Protein AF-A0A6M2DYU5-F1 (afdb_monomer)

Solvent-accessible surface area (backbone atoms only — not comparable to full-atom values): 6595 Å² total; per-residue (Å²): 116,69,73,58,54,53,52,51,52,52,51,51,57,52,54,55,62,66,72,64,70,67,79,84,54,42,77,26,54,40,25,31,71,61,73,61,63,87,88,66,82,58,82,69,46,44,39,90,75,62,80,88,79,57,75,88,32,51,43,83,24,75,80,31,94,51,68,36,77,49,76,46,81,47,64,92,45,96,92,47,76,45,78,43,44,35,32,30,64,32,76,79,68,91,77,82,81,64,75,56,96,94,43,106

Secondary structure (DSSP, 8-state):
-HHHHHHHHHHHHHHHHHHT----PEEEE-BBSSPPPGGG-----BGGG--S--GGGEEEETT-SSEEEEEEEEEEETTEEEEEEEEEEPPSS------BTTB-

Radius of gyration: 23.41 Å; Cα contacts (8 Å, |Δi|>4): 125; chains: 1; bounding box: 57×32×63 Å

Nearest PDB structures (foldseek):
  8cll-assembly1_F  TM=3.917E-01  e=6.263E+00  Homo sapiens

Organism: Xenopsylla cheopis (NCBI:txid163159)

Structure (mmCIF, N/CA/C/O backbone):
data_AF-A0A6M2DYU5-F1
#
_entry.id   AF-A0A6M2DYU5-F1
#
loop_
_atom_site.group_PDB
_atom_site.id
_atom_site.type_symbol
_atom_site.label_atom_id
_atom_site.label_alt_id
_atom_site.label_comp_id
_atom_site.label_asym_id
_atom_site.label_entity_id
_atom_site.label_seq_id
_atom_site.pdbx_PDB_ins_code
_atom_site.Cartn_x
_atom_site.Cartn_y
_atom_site.Cartn_z
_atom_site.occupancy
_atom_site.B_iso_or_equiv
_atom_site.auth_seq_id
_atom_site.auth_comp_id
_atom_site.auth_asym_id
_atom_site.auth_atom_id
_atom_site.pdbx_PDB_model_num
ATOM 1 N N . MET A 1 1 ? 33.694 -19.331 -46.469 1.00 55.94 1 MET A N 1
ATOM 2 C CA . MET A 1 1 ? 33.453 -19.781 -45.078 1.00 55.94 1 MET A CA 1
ATOM 3 C C . MET A 1 1 ? 33.256 -18.593 -44.123 1.00 55.94 1 MET A C 1
ATOM 5 O O . MET A 1 1 ? 32.300 -18.611 -43.361 1.00 55.94 1 MET A O 1
ATOM 9 N N . GLU A 1 2 ? 34.042 -17.511 -44.238 1.00 60.91 2 GLU A N 1
ATOM 10 C CA . GLU A 1 2 ? 33.889 -16.269 -43.439 1.00 60.91 2 GLU A CA 1
ATOM 11 C C . GLU A 1 2 ? 32.529 -15.558 -43.552 1.00 60.91 2 GLU A C 1
ATOM 13 O O . GLU A 1 2 ? 32.008 -15.046 -42.562 1.00 60.91 2 GLU A O 1
ATOM 18 N N . SER A 1 3 ? 31.920 -15.529 -44.742 1.00 70.38 3 SER A N 1
ATOM 19 C CA . SER A 1 3 ? 30.647 -14.821 -44.956 1.00 70.38 3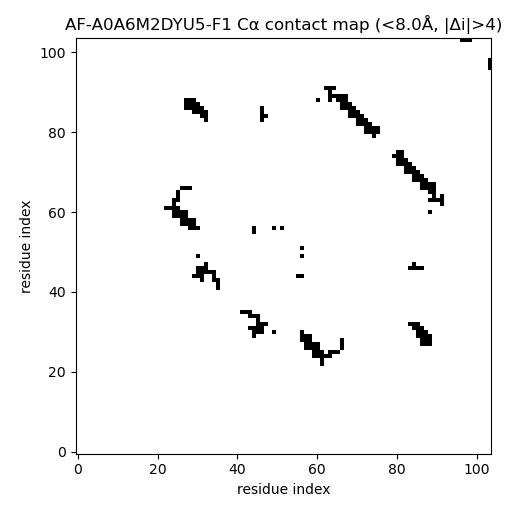 SER A CA 1
ATOM 20 C C . SER A 1 3 ? 29.462 -15.475 -44.236 1.00 70.38 3 SER A C 1
ATOM 22 O O . SER A 1 3 ? 28.520 -14.781 -43.858 1.00 70.38 3 SER A O 1
ATOM 24 N N . GLY A 1 4 ? 29.513 -16.792 -44.016 1.00 75.06 4 GLY A N 1
ATOM 25 C CA . GLY A 1 4 ? 28.509 -17.536 -43.253 1.00 75.06 4 GLY A CA 1
ATOM 26 C C . GLY A 1 4 ? 28.641 -17.291 -41.752 1.00 75.06 4 GLY A C 1
ATOM 27 O O . GLY A 1 4 ? 27.648 -16.990 -41.096 1.00 75.06 4 GLY A O 1
ATOM 28 N N . LEU A 1 5 ? 29.874 -17.311 -41.231 1.00 77.94 5 LEU A N 1
ATOM 29 C CA . LEU A 1 5 ? 30.153 -17.032 -39.818 1.00 77.94 5 LEU A CA 1
ATOM 30 C C . LEU A 1 5 ? 29.709 -15.621 -39.411 1.00 77.94 5 LEU A C 1
ATOM 32 O O . LEU A 1 5 ? 29.091 -15.450 -38.364 1.00 77.94 5 LEU A O 1
ATOM 36 N N . ARG A 1 6 ? 29.955 -14.616 -40.266 1.00 82.06 6 ARG A N 1
ATOM 37 C CA . ARG A 1 6 ? 29.493 -13.235 -40.039 1.00 82.06 6 ARG A CA 1
ATOM 38 C C . ARG A 1 6 ? 27.972 -13.128 -39.955 1.00 82.06 6 ARG A C 1
ATOM 40 O O . ARG A 1 6 ? 27.463 -12.442 -39.076 1.00 82.06 6 ARG A O 1
ATOM 47 N N . LYS A 1 7 ? 27.243 -13.813 -40.840 1.00 80.62 7 LYS A N 1
ATOM 48 C CA . LYS A 1 7 ? 25.770 -13.816 -40.828 1.00 80.62 7 LYS A CA 1
ATOM 49 C C . LYS A 1 7 ? 25.218 -14.490 -39.571 1.00 80.62 7 LYS A C 1
ATOM 51 O O . LYS A 1 7 ? 24.290 -13.964 -38.966 1.00 80.62 7 LYS A O 1
ATOM 56 N N . ILE A 1 8 ? 25.826 -15.601 -39.153 1.00 83.81 8 ILE A N 1
ATOM 57 C CA . ILE A 1 8 ? 25.448 -16.316 -37.928 1.00 83.81 8 ILE A CA 1
ATOM 58 C C . ILE A 1 8 ? 25.708 -15.439 -36.697 1.00 83.81 8 ILE A C 1
ATOM 60 O O . ILE A 1 8 ? 24.803 -15.250 -35.889 1.00 83.81 8 ILE A O 1
ATOM 64 N N . ALA A 1 9 ? 26.887 -14.823 -36.589 1.00 83.31 9 ALA A N 1
ATOM 65 C CA . ALA A 1 9 ? 27.215 -13.931 -35.478 1.00 83.31 9 ALA A CA 1
ATOM 66 C C . ALA A 1 9 ? 26.246 -12.739 -35.380 1.00 83.31 9 ALA A C 1
ATOM 68 O O . ALA A 1 9 ? 25.736 -12.453 -34.300 1.00 83.31 9 ALA A O 1
ATOM 69 N N . LEU A 1 10 ? 25.918 -12.102 -36.512 1.00 83.94 10 LEU A N 1
ATOM 70 C CA . LEU A 1 10 ? 24.941 -11.009 -36.556 1.00 83.94 10 LEU A CA 1
ATOM 71 C C . LEU A 1 10 ? 23.543 -11.467 -36.122 1.00 83.94 10 LEU A C 1
ATOM 73 O O . LEU A 1 10 ? 22.873 -10.755 -35.378 1.00 83.94 10 LEU A O 1
ATOM 77 N N . SER A 1 11 ? 23.115 -12.664 -36.537 1.00 78.62 11 SER A N 1
ATOM 78 C CA . SER A 1 11 ? 21.821 -13.218 -36.125 1.00 78.62 11 SER A CA 1
ATOM 79 C C . SER A 1 11 ? 21.765 -13.536 -34.628 1.00 78.62 11 SER A C 1
ATOM 81 O O . SER A 1 11 ? 20.768 -13.225 -33.984 1.00 78.62 11 SER A O 1
ATOM 83 N N . ILE A 1 12 ? 22.847 -14.068 -34.049 1.00 82.88 12 ILE A N 1
ATOM 84 C CA . ILE A 1 12 ? 22.932 -14.360 -32.613 1.00 82.88 12 ILE A CA 1
ATOM 85 C C . ILE A 1 12 ? 22.903 -13.059 -31.807 1.00 82.88 12 ILE A C 1
ATOM 87 O O . ILE A 1 12 ? 22.129 -12.967 -30.859 1.00 82.88 12 ILE A O 1
ATOM 91 N N . SER A 1 13 ? 23.678 -12.043 -32.208 1.00 79.88 13 SER A N 1
ATOM 92 C CA . SER A 1 13 ? 23.664 -10.724 -31.559 1.00 79.88 13 SER A CA 1
ATOM 93 C C . SER A 1 13 ? 22.303 -10.037 -31.636 1.00 79.88 13 SER A C 1
ATOM 95 O O . SER A 1 13 ? 21.913 -9.355 -30.693 1.00 79.88 13 SER A O 1
ATOM 97 N N . PHE A 1 14 ? 21.571 -10.206 -32.739 1.00 76.88 14 PHE A N 1
ATOM 98 C CA . PHE A 1 14 ? 20.217 -9.675 -32.854 1.00 76.88 14 PHE A CA 1
ATOM 99 C C . PHE A 1 14 ? 19.274 -10.403 -31.890 1.00 76.88 14 PHE A C 1
ATOM 101 O O . PHE A 1 14 ? 18.607 -9.757 -31.092 1.00 76.88 14 PHE A O 1
ATOM 108 N N . VAL A 1 15 ? 19.271 -11.740 -31.886 1.00 78.00 15 VAL A N 1
ATOM 109 C CA . VAL A 1 15 ? 18.397 -12.541 -31.010 1.00 78.00 15 VAL A CA 1
ATOM 110 C C . VAL A 1 15 ? 18.658 -12.262 -29.526 1.00 78.00 15 VAL A C 1
ATOM 112 O O . VAL A 1 15 ? 17.702 -12.100 -28.771 1.00 78.00 15 VAL A O 1
ATOM 115 N N . THR A 1 16 ? 19.915 -12.138 -29.091 1.00 71.94 16 THR A N 1
ATOM 116 C CA . THR A 1 16 ? 20.219 -11.834 -27.682 1.00 71.94 16 THR A CA 1
ATOM 117 C C . THR A 1 16 ? 19.729 -10.454 -27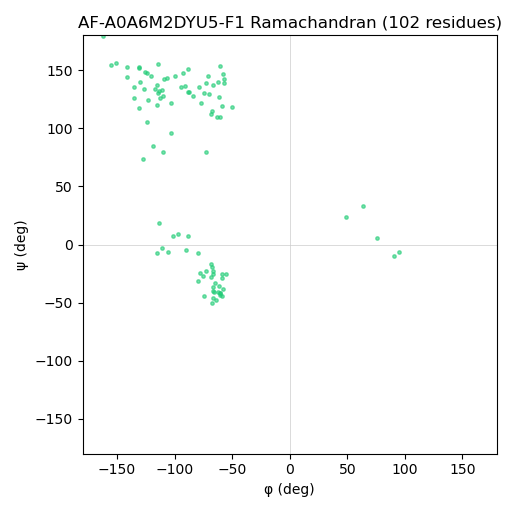.249 1.00 71.94 16 THR A C 1
ATOM 119 O O . THR A 1 16 ? 19.280 -10.322 -26.114 1.00 71.94 16 THR A O 1
ATOM 122 N N . LEU A 1 17 ? 19.727 -9.452 -28.138 1.00 70.81 17 LEU A N 1
ATOM 123 C CA . LEU A 1 17 ? 19.243 -8.102 -27.825 1.00 70.81 17 LEU A CA 1
ATOM 124 C C . LEU A 1 17 ? 17.728 -8.054 -27.545 1.00 70.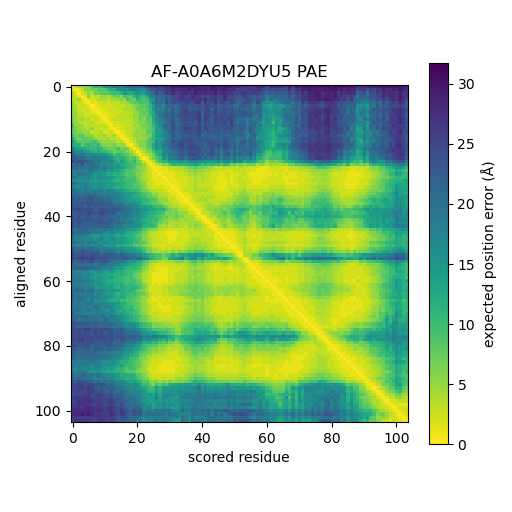81 17 LEU A C 1
ATOM 126 O O . LEU A 1 17 ? 17.281 -7.294 -26.688 1.00 70.81 17 LEU A O 1
ATOM 130 N N . PHE A 1 18 ? 16.934 -8.863 -28.258 1.00 65.38 18 PHE A N 1
ATOM 131 C CA . PHE A 1 18 ? 15.475 -8.906 -28.080 1.00 65.38 18 PHE A CA 1
ATOM 132 C C . PHE A 1 18 ? 15.045 -9.731 -26.865 1.00 65.38 18 PHE A C 1
ATOM 134 O O . PHE A 1 18 ? 14.041 -9.408 -26.235 1.00 65.38 18 PHE A O 1
ATOM 141 N N . VAL A 1 19 ? 15.802 -10.769 -26.496 1.00 65.88 19 VAL A N 1
ATOM 142 C CA . VAL A 1 19 ? 15.464 -11.632 -25.349 1.00 65.88 19 VAL A CA 1
ATOM 143 C C . VAL A 1 19 ? 15.695 -10.921 -24.006 1.00 65.88 19 VAL A C 1
ATOM 145 O O . VAL A 1 19 ? 15.062 -11.268 -23.013 1.00 65.88 19 VAL A O 1
ATOM 148 N N . THR A 1 20 ? 16.545 -9.890 -23.956 1.00 59.94 20 THR A N 1
ATOM 149 C CA . THR A 1 20 ? 16.859 -9.157 -22.715 1.00 59.94 20 THR A CA 1
ATOM 150 C C . THR A 1 20 ? 15.928 -7.986 -22.402 1.00 59.94 20 THR A C 1
ATOM 152 O O . THR A 1 20 ? 16.203 -7.240 -21.463 1.00 59.94 20 THR A O 1
ATOM 155 N N . GLN A 1 21 ? 14.831 -7.790 -23.142 1.00 61.16 21 GLN A N 1
ATOM 156 C CA . GLN A 1 21 ? 13.819 -6.803 -22.756 1.00 61.16 21 GLN A CA 1
ATOM 157 C C . GLN A 1 21 ? 13.026 -7.324 -21.550 1.00 61.16 21 GLN A C 1
ATOM 159 O O . GLN A 1 21 ? 11.932 -7.868 -21.674 1.00 61.16 21 GLN A O 1
ATOM 164 N N . GLY A 1 22 ? 13.624 -7.192 -20.364 1.00 59.28 22 GLY A N 1
ATOM 165 C CA . GLY A 1 22 ? 12.958 -7.439 -19.095 1.00 59.28 22 GLY A CA 1
ATOM 166 C C . GLY A 1 22 ? 11.722 -6.553 -18.965 1.00 59.28 22 GLY A C 1
ATOM 167 O O . GLY A 1 22 ? 11.716 -5.396 -19.388 1.00 59.28 22 GLY A O 1
ATOM 168 N N . THR A 1 23 ? 10.657 -7.096 -18.385 1.00 64.31 23 THR A N 1
ATOM 169 C CA . THR A 1 23 ? 9.486 -6.308 -18.000 1.00 64.31 23 THR A CA 1
ATOM 170 C C . THR A 1 23 ? 9.933 -5.226 -17.021 1.00 64.31 23 THR A C 1
ATOM 172 O O . THR A 1 23 ? 10.451 -5.560 -15.955 1.00 64.31 23 THR A O 1
ATOM 175 N N . LEU A 1 24 ? 9.747 -3.950 -17.368 1.00 71.44 24 LEU A N 1
ATOM 176 C CA . LEU A 1 24 ? 9.932 -2.848 -16.424 1.00 71.44 24 LEU A CA 1
ATOM 177 C C . LEU A 1 24 ? 8.937 -3.049 -15.275 1.00 71.44 24 LEU A C 1
ATOM 179 O O . LEU A 1 24 ? 7.724 -2.959 -15.479 1.00 71.44 24 LEU A O 1
ATOM 183 N N . SER A 1 25 ? 9.443 -3.399 -14.094 1.00 83.56 25 SER A N 1
ATOM 184 C CA . SER A 1 25 ? 8.639 -3.470 -12.881 1.00 83.56 25 SER A CA 1
ATOM 185 C C . SER A 1 25 ? 8.269 -2.058 -12.439 1.00 83.56 25 SER A C 1
ATOM 187 O O . SER A 1 25 ? 9.026 -1.109 -12.636 1.00 83.56 25 SER A O 1
ATOM 189 N N . ILE A 1 26 ? 7.067 -1.904 -11.885 1.00 91.56 26 ILE A N 1
ATOM 190 C CA . ILE A 1 26 ? 6.662 -0.642 -11.263 1.00 91.56 26 ILE A CA 1
ATOM 191 C C . ILE A 1 26 ? 6.986 -0.691 -9.774 1.00 91.56 26 ILE A C 1
ATOM 193 O O . ILE A 1 26 ? 6.850 -1.737 -9.135 1.00 91.56 26 ILE A O 1
ATOM 197 N N . GLU A 1 27 ? 7.319 0.457 -9.207 1.00 93.62 27 GLU A N 1
ATOM 198 C CA . GLU A 1 27 ? 7.429 0.622 -7.765 1.00 93.62 27 GLU A CA 1
ATOM 199 C C . GLU A 1 27 ? 6.120 1.167 -7.191 1.00 93.62 27 GLU A C 1
ATOM 201 O O . GLU A 1 27 ? 5.513 2.096 -7.730 1.00 93.62 27 GLU A O 1
ATOM 206 N N . CYS A 1 28 ? 5.674 0.592 -6.075 1.00 94.44 28 CYS A N 1
ATOM 207 C CA . CYS A 1 28 ? 4.465 1.023 -5.383 1.00 94.44 28 CYS A CA 1
ATOM 208 C C . CYS A 1 28 ? 4.711 1.207 -3.892 1.00 94.44 28 CYS A C 1
ATOM 210 O O . CYS A 1 28 ? 5.506 0.496 -3.275 1.00 94.44 28 CYS A O 1
ATOM 212 N N . TYR A 1 29 ? 3.930 2.100 -3.284 1.00 95.56 29 TYR A N 1
ATOM 213 C CA . TYR A 1 29 ? 3.858 2.161 -1.833 1.00 95.56 29 TYR A CA 1
ATOM 214 C C . TYR A 1 29 ? 3.209 0.896 -1.257 1.00 95.56 29 TYR A C 1
ATOM 216 O O . TYR A 1 29 ? 2.176 0.433 -1.743 1.00 95.56 29 TYR A O 1
ATOM 224 N N . HIS A 1 30 ? 3.787 0.381 -0.180 1.00 94.25 30 HIS A N 1
ATOM 225 C CA . HIS A 1 30 ? 3.381 -0.808 0.535 1.00 94.25 30 HIS A CA 1
ATOM 226 C C . HIS A 1 30 ? 3.300 -0.546 2.030 1.00 94.25 30 HIS A C 1
ATOM 228 O O . HIS A 1 30 ? 4.298 -0.264 2.695 1.00 94.25 30 HIS A O 1
ATOM 234 N N . CYS A 1 31 ? 2.093 -0.697 2.556 1.00 94.31 31 CYS A N 1
ATOM 235 C CA . CYS A 1 31 ? 1.834 -0.686 3.980 1.00 94.31 31 CYS A CA 1
ATOM 236 C C . CYS A 1 31 ? 0.552 -1.468 4.282 1.00 94.31 31 CYS A C 1
ATOM 238 O O . CYS A 1 31 ? -0.347 -1.589 3.444 1.00 94.31 31 CYS A O 1
ATOM 240 N N . THR A 1 32 ? 0.459 -1.983 5.502 1.00 93.88 32 THR A N 1
ATOM 241 C CA . THR A 1 32 ? -0.667 -2.782 5.989 1.00 93.88 32 THR A CA 1
ATOM 242 C C . THR A 1 32 ? -1.411 -2.058 7.105 1.00 93.88 32 THR A C 1
ATOM 244 O O . THR A 1 32 ? -0.873 -1.189 7.787 1.00 93.88 32 THR A O 1
ATOM 247 N N . GLN A 1 33 ? -2.683 -2.396 7.282 1.00 91.38 33 GLN A N 1
ATOM 248 C CA . GLN A 1 33 ? -3.526 -1.819 8.333 1.00 91.38 33 GLN A CA 1
ATOM 249 C C . GLN A 1 33 ? -3.220 -2.378 9.731 1.00 91.38 33 GLN A C 1
ATOM 251 O O . GLN A 1 33 ? -3.443 -1.701 10.728 1.00 91.38 33 GLN A O 1
ATOM 256 N N . THR A 1 34 ? -2.704 -3.605 9.802 1.00 89.50 34 THR A N 1
ATOM 257 C CA . THR A 1 34 ? -2.385 -4.321 11.042 1.00 89.50 34 THR A CA 1
ATOM 258 C C . THR A 1 34 ? -0.973 -4.886 10.971 1.00 89.50 34 THR A C 1
ATOM 260 O O . THR A 1 34 ? -0.517 -5.201 9.870 1.00 89.50 34 THR A O 1
ATOM 263 N N . PRO A 1 35 ? -0.289 -5.066 12.115 1.00 88.25 35 PRO A N 1
ATOM 264 C CA . PRO A 1 35 ? 1.040 -5.655 12.124 1.00 88.25 35 PRO A CA 1
ATOM 265 C C . PRO A 1 35 ? 1.024 -7.056 11.499 1.00 88.25 35 PRO A C 1
ATOM 267 O O . PRO A 1 35 ? 0.030 -7.776 11.652 1.00 88.25 35 PRO A O 1
ATOM 270 N N . PRO A 1 36 ? 2.102 -7.462 10.810 1.00 85.88 36 PRO A N 1
ATOM 271 C CA . PRO A 1 36 ? 2.240 -8.835 10.359 1.00 85.88 36 PRO A CA 1
ATOM 272 C C . PRO A 1 36 ? 2.240 -9.789 11.568 1.00 85.88 36 PRO A C 1
ATOM 274 O O . PRO A 1 36 ? 2.611 -9.388 12.677 1.00 85.88 36 PRO A O 1
ATOM 277 N N . PRO A 1 37 ? 1.829 -11.057 11.390 1.00 86.81 37 PRO A N 1
ATOM 278 C CA . PRO A 1 37 ? 1.842 -12.026 12.477 1.00 86.81 37 PRO A CA 1
ATOM 279 C C . PRO A 1 37 ? 3.245 -12.171 13.074 1.00 86.81 37 PRO A C 1
ATOM 281 O O . PRO A 1 37 ? 4.224 -12.267 12.330 1.00 86.81 37 PRO A O 1
ATOM 284 N N . ALA A 1 38 ? 3.343 -12.260 14.403 1.00 83.19 38 ALA A N 1
ATOM 285 C CA . ALA A 1 38 ? 4.623 -12.265 15.122 1.00 83.19 38 ALA A CA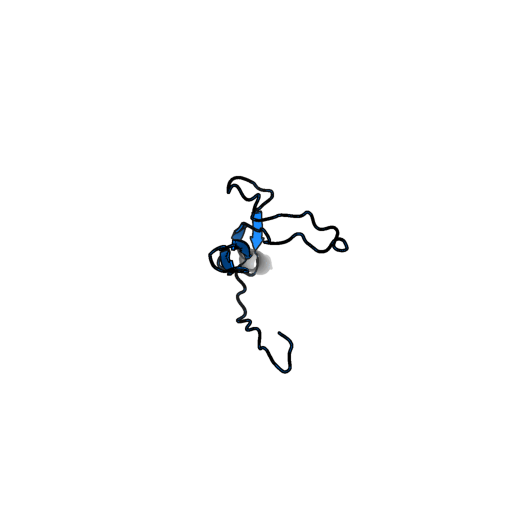 1
ATOM 286 C C . ALA A 1 38 ? 5.609 -13.357 14.653 1.00 83.19 38 ALA A C 1
ATOM 288 O O . ALA A 1 38 ? 6.817 -13.186 14.755 1.00 83.19 38 ALA A O 1
ATOM 289 N N . HIS A 1 39 ? 5.105 -14.457 14.088 1.00 86.62 39 HIS A N 1
ATOM 290 C CA . HIS A 1 39 ? 5.910 -15.578 13.596 1.00 86.62 39 HIS A CA 1
ATOM 291 C C . HIS A 1 39 ? 6.548 -15.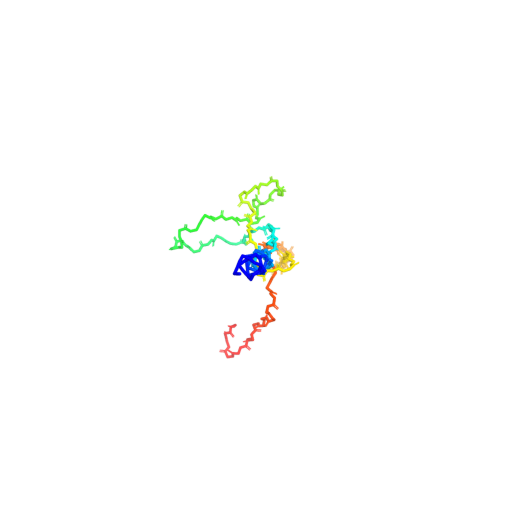353 12.213 1.00 86.62 39 HIS A C 1
ATOM 293 O O . HIS A 1 39 ? 7.309 -16.199 11.755 1.00 86.62 39 HIS A O 1
ATOM 299 N N . THR A 1 40 ? 6.221 -14.266 11.508 1.00 81.00 40 THR A N 1
ATOM 300 C CA . THR A 1 40 ? 6.647 -14.075 10.108 1.00 81.00 40 THR A CA 1
ATOM 301 C C . THR A 1 40 ? 7.992 -13.360 9.950 1.00 81.00 40 THR A C 1
ATOM 303 O O . THR A 1 40 ? 8.470 -13.254 8.824 1.00 81.00 40 THR A O 1
ATOM 306 N N . ASN A 1 41 ? 8.620 -12.881 11.037 1.00 80.81 41 ASN A N 1
ATOM 307 C CA . ASN A 1 41 ? 9.854 -12.069 11.013 1.00 80.81 41 ASN A CA 1
ATOM 308 C C . ASN A 1 41 ? 9.806 -10.892 10.013 1.00 80.81 41 ASN A C 1
ATOM 310 O O . ASN A 1 41 ? 10.837 -10.413 9.542 1.00 80.81 41 ASN A O 1
ATOM 314 N N . GLN A 1 42 ? 8.605 -10.423 9.668 1.00 80.06 42 GLN A N 1
ATOM 315 C CA . GLN A 1 42 ? 8.408 -9.299 8.764 1.00 80.06 42 GLN A CA 1
ATOM 316 C C . GLN A 1 42 ? 8.401 -7.998 9.559 1.00 80.06 42 GLN A C 1
ATOM 318 O O . GLN A 1 42 ? 7.672 -7.858 10.542 1.00 80.06 42 GLN A O 1
ATOM 323 N N . THR A 1 43 ? 9.176 -7.015 9.104 1.00 81.94 43 THR A N 1
ATOM 324 C CA . THR A 1 43 ? 9.125 -5.663 9.663 1.00 81.94 43 THR A CA 1
ATOM 325 C C . THR A 1 43 ? 7.733 -5.073 9.461 1.00 81.94 43 THR A C 1
ATOM 327 O O . THR A 1 43 ? 7.221 -5.026 8.339 1.00 81.94 43 THR A O 1
ATOM 330 N N . ALA A 1 44 ? 7.121 -4.594 10.543 1.00 83.50 44 ALA A N 1
ATOM 331 C CA . ALA A 1 44 ? 5.811 -3.967 10.483 1.00 83.50 44 ALA A CA 1
ATOM 332 C C . ALA A 1 44 ? 5.880 -2.638 9.712 1.00 83.50 44 ALA A C 1
ATOM 334 O O . ALA A 1 44 ? 6.507 -1.680 10.155 1.00 83.50 44 ALA A O 1
ATOM 335 N N . LYS A 1 45 ? 5.200 -2.574 8.564 1.00 90.81 45 LYS A N 1
ATOM 336 C CA . LYS A 1 45 ? 5.027 -1.356 7.758 1.00 90.81 45 LYS A CA 1
ATOM 337 C C . LYS A 1 45 ? 3.569 -0.917 7.837 1.00 90.81 45 LYS A C 1
ATOM 339 O O . LYS A 1 45 ? 2.775 -1.234 6.954 1.00 90.81 45 LYS A O 1
ATOM 344 N N . LEU A 1 46 ? 3.195 -0.258 8.932 1.00 93.19 46 LEU A N 1
ATOM 345 C CA . LEU A 1 46 ? 1.808 0.148 9.169 1.00 93.19 46 LEU A CA 1
ATOM 346 C C . LEU A 1 46 ? 1.445 1.404 8.375 1.00 93.19 46 LEU A C 1
ATOM 348 O O . LE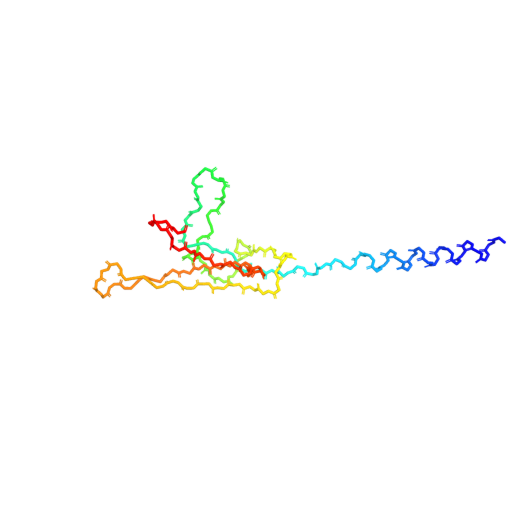U A 1 46 ? 2.187 2.381 8.390 1.00 93.19 46 LEU A O 1
ATOM 352 N N . CYS A 1 47 ? 0.270 1.421 7.741 1.00 93.75 47 CYS A N 1
ATOM 353 C CA . CYS A 1 47 ? -0.205 2.607 7.022 1.00 93.75 47 CYS A CA 1
ATOM 354 C C . CYS A 1 47 ? -0.543 3.784 7.945 1.00 93.75 47 CYS A C 1
ATOM 356 O O . CYS A 1 47 ? -0.623 4.910 7.469 1.00 93.75 47 CYS A O 1
ATOM 358 N N . SER A 1 48 ? -0.722 3.552 9.248 1.00 91.69 48 SER A N 1
ATOM 359 C CA . SER A 1 48 ? -0.859 4.626 10.239 1.00 91.69 48 SER A CA 1
ATOM 360 C C . SER A 1 48 ? 0.422 5.449 10.408 1.00 91.69 48 SER A C 1
ATOM 362 O O . SER A 1 48 ? 0.344 6.596 10.830 1.00 91.69 48 SER A O 1
ATOM 364 N N . ALA A 1 49 ? 1.581 4.879 10.062 1.00 91.56 49 ALA A N 1
ATOM 365 C CA . ALA A 1 49 ? 2.882 5.543 10.089 1.00 91.56 49 ALA A CA 1
ATOM 366 C C . ALA A 1 49 ? 3.351 5.989 8.691 1.00 91.56 49 ALA A C 1
ATOM 368 O O . ALA A 1 49 ? 4.498 6.396 8.527 1.00 91.56 49 ALA A O 1
ATOM 369 N N . PHE A 1 50 ? 2.498 5.872 7.668 1.00 92.69 50 PHE A N 1
ATOM 370 C CA . PHE A 1 50 ? 2.851 6.247 6.303 1.00 92.69 50 PHE A CA 1
ATOM 371 C C . PHE A 1 50 ? 2.821 7.769 6.133 1.00 92.69 50 PHE A C 1
ATOM 373 O O . PHE A 1 50 ? 1.775 8.394 6.291 1.00 92.69 50 PHE A O 1
ATOM 380 N N . ASP A 1 51 ? 3.953 8.340 5.735 1.00 90.75 51 ASP A N 1
ATOM 381 C CA . ASP A 1 51 ? 4.154 9.782 5.551 1.00 90.75 51 ASP A CA 1
ATOM 382 C C . ASP A 1 51 ? 4.337 10.197 4.079 1.00 90.75 51 ASP A C 1
ATOM 384 O O . ASP A 1 51 ? 4.444 11.380 3.768 1.00 90.75 51 ASP A O 1
ATOM 388 N N . GLY A 1 52 ? 4.361 9.231 3.155 1.00 85.00 52 GLY A N 1
ATOM 389 C CA . GLY A 1 52 ? 4.526 9.481 1.724 1.00 85.00 52 GLY A CA 1
ATOM 390 C C . GLY A 1 52 ? 5.939 9.837 1.270 1.00 85.00 52 GLY A C 1
ATOM 391 O O . GLY A 1 52 ? 6.098 10.149 0.095 1.00 85.00 52 GLY A O 1
ATOM 392 N N . SER A 1 53 ? 6.947 9.783 2.147 1.00 75.06 53 SER A N 1
ATOM 393 C CA . SER A 1 53 ? 8.293 10.283 1.832 1.00 75.06 53 SER A CA 1
ATOM 394 C C . SER A 1 53 ? 9.388 9.209 1.795 1.00 75.06 53 SER A C 1
ATOM 396 O O . SER A 1 53 ? 10.514 9.494 1.392 1.00 75.06 53 SER A O 1
ATOM 398 N N . ASN A 1 54 ? 9.086 7.969 2.194 1.00 74.62 54 ASN A N 1
ATOM 399 C CA . ASN A 1 54 ? 10.126 7.036 2.624 1.00 74.62 54 ASN A CA 1
ATOM 400 C C . ASN A 1 54 ? 10.259 5.768 1.757 1.00 74.62 54 ASN A C 1
ATOM 402 O O . ASN A 1 54 ? 9.277 5.061 1.505 1.00 74.62 54 ASN A O 1
ATOM 406 N N . SER A 1 55 ? 11.502 5.421 1.399 1.00 83.12 55 SER A N 1
ATOM 407 C CA . SER A 1 55 ? 11.881 4.170 0.719 1.00 83.12 55 SER A CA 1
ATOM 408 C C . SER A 1 55 ? 11.486 2.919 1.509 1.00 83.12 55 SER A C 1
ATOM 410 O O . SER A 1 55 ? 11.210 1.874 0.923 1.00 83.12 55 SER A O 1
ATOM 412 N N . LEU A 1 56 ? 11.358 3.024 2.837 1.00 87.62 56 LEU A N 1
ATOM 413 C CA . LEU A 1 56 ? 10.869 1.936 3.689 1.00 87.62 56 LEU A CA 1
ATOM 414 C C . LEU A 1 56 ? 9.465 1.461 3.299 1.00 87.62 56 LEU A C 1
ATOM 416 O O . LEU A 1 56 ? 9.146 0.285 3.489 1.00 87.62 56 LEU A O 1
ATOM 420 N N . PHE A 1 57 ? 8.640 2.346 2.740 1.00 92.75 57 PHE A N 1
ATOM 421 C CA . PHE A 1 57 ? 7.295 2.022 2.283 1.00 92.75 57 PHE A CA 1
ATOM 422 C C . PHE A 1 57 ? 7.231 1.721 0.791 1.00 92.75 57 PHE A C 1
ATOM 424 O O . PHE A 1 57 ? 6.129 1.593 0.291 1.00 92.75 57 PHE A O 1
ATOM 431 N N . VAL A 1 58 ? 8.337 1.597 0.064 1.00 93.06 58 VAL A N 1
ATOM 432 C CA . VAL A 1 58 ? 8.314 1.251 -1.365 1.00 93.06 58 VAL A CA 1
ATOM 433 C C . VAL A 1 58 ? 8.617 -0.239 -1.545 1.00 93.06 58 VAL A C 1
ATOM 435 O O . VAL A 1 58 ? 9.360 -0.841 -0.764 1.00 93.06 58 VAL A O 1
ATOM 438 N N . LYS A 1 59 ? 7.988 -0.865 -2.542 1.00 91.81 59 LYS A N 1
ATOM 439 C CA . LYS A 1 59 ? 8.317 -2.215 -3.012 1.00 91.81 59 LYS A CA 1
ATOM 440 C C . LYS A 1 59 ? 8.208 -2.302 -4.530 1.00 91.81 59 LYS A C 1
ATOM 442 O O . LYS A 1 59 ? 7.367 -1.637 -5.135 1.00 91.81 59 LYS A O 1
ATOM 447 N N . GLU A 1 60 ? 8.981 -3.218 -5.091 1.00 93.38 60 GLU A N 1
ATOM 448 C CA . GLU A 1 60 ? 8.889 -3.630 -6.488 1.00 93.38 60 GLU A CA 1
ATOM 449 C C . GLU A 1 60 ? 7.645 -4.492 -6.744 1.00 93.38 60 GLU A C 1
ATOM 451 O O . GLU A 1 60 ? 7.300 -5.388 -5.961 1.00 93.38 60 GLU A O 1
ATOM 456 N N . CYS A 1 61 ? 6.987 -4.239 -7.872 1.00 92.44 61 CYS A N 1
ATOM 457 C CA . CYS A 1 61 ? 5.790 -4.938 -8.325 1.00 92.44 61 CYS A CA 1
ATOM 458 C C . CYS A 1 61 ? 5.981 -5.460 -9.764 1.00 92.44 61 CYS A C 1
ATOM 460 O O . CYS A 1 61 ? 5.376 -4.933 -10.700 1.00 92.44 61 CYS A O 1
ATOM 462 N N . PRO A 1 62 ? 6.778 -6.526 -9.972 1.00 91.00 62 PRO A N 1
ATOM 463 C CA . PRO A 1 62 ? 7.134 -7.012 -11.312 1.00 91.00 62 PRO A CA 1
ATOM 464 C C . PRO A 1 62 ? 5.961 -7.604 -12.104 1.00 91.00 62 PRO A C 1
ATOM 466 O O . PRO A 1 62 ? 6.025 -7.707 -13.323 1.00 91.00 62 PRO A O 1
ATOM 469 N N . TYR A 1 63 ? 4.878 -7.983 -11.422 1.00 87.81 63 TYR A N 1
ATOM 470 C CA . TYR A 1 63 ? 3.704 -8.626 -12.024 1.00 87.81 63 TYR A CA 1
ATOM 471 C C . TYR A 1 63 ? 2.442 -7.754 -11.960 1.00 87.81 63 TYR A C 1
ATOM 473 O O . TYR A 1 63 ? 1.326 -8.267 -12.056 1.00 87.81 63 TYR A O 1
ATOM 481 N N . SER A 1 64 ? 2.595 -6.445 -11.752 1.00 89.50 64 SER A N 1
ATOM 482 C CA . SER A 1 64 ? 1.480 -5.500 -11.677 1.00 89.50 64 SER A CA 1
ATOM 483 C C . SER A 1 64 ? 1.677 -4.360 -12.667 1.00 89.50 64 SER A C 1
ATOM 485 O O . SER A 1 64 ? 2.793 -3.940 -12.938 1.00 89.50 64 SER A O 1
ATOM 487 N N . THR A 1 65 ? 0.568 -3.835 -13.185 1.00 90.62 65 THR A N 1
ATOM 488 C CA . THR A 1 65 ? 0.548 -2.675 -14.096 1.00 90.62 65 THR A CA 1
ATOM 489 C C . THR A 1 65 ? 0.058 -1.399 -13.415 1.00 90.62 65 THR A C 1
ATOM 491 O O . THR A 1 65 ? 0.092 -0.330 -14.014 1.00 90.62 65 THR A O 1
ATOM 494 N N . MET A 1 66 ? -0.411 -1.494 -12.167 1.00 92.56 66 MET A N 1
ATOM 495 C CA . MET A 1 66 ? -0.869 -0.354 -11.375 1.00 92.56 66 MET A CA 1
ATOM 496 C C . MET A 1 66 ? -0.657 -0.592 -9.874 1.00 92.56 66 MET A C 1
ATOM 498 O O . MET A 1 66 ? -0.607 -1.736 -9.408 1.00 92.56 66 MET A O 1
ATOM 502 N N . CYS A 1 67 ? -0.572 0.498 -9.114 1.00 94.44 67 CYS A N 1
ATOM 503 C CA . CYS A 1 67 ? -0.565 0.468 -7.654 1.00 94.44 67 CYS A CA 1
ATOM 504 C C . CYS A 1 67 ? -1.991 0.520 -7.102 1.00 94.44 67 CYS A C 1
ATOM 506 O O . CYS A 1 67 ? -2.890 1.112 -7.696 1.00 94.44 67 CYS A O 1
ATOM 508 N N . MET A 1 68 ? -2.195 -0.065 -5.928 1.00 94.69 68 MET A N 1
ATOM 509 C CA . MET A 1 68 ? -3.485 -0.130 -5.257 1.00 94.69 68 MET A CA 1
ATOM 510 C C . MET A 1 68 ? -3.450 0.645 -3.940 1.00 94.69 68 MET A C 1
ATOM 512 O O . MET A 1 68 ? -2.527 0.512 -3.136 1.00 94.69 68 MET A O 1
ATOM 516 N N . LYS A 1 69 ? -4.522 1.396 -3.680 1.00 95.25 69 LYS A N 1
ATOM 517 C CA . LYS A 1 69 ? -4.876 1.909 -2.355 1.00 95.25 69 LYS A CA 1
ATOM 518 C C . LYS A 1 69 ? -6.278 1.414 -2.017 1.00 95.25 69 LYS A C 1
ATOM 520 O O . LYS A 1 69 ? -7.208 1.660 -2.777 1.00 95.25 69 LYS A O 1
ATOM 525 N N . LYS A 1 70 ? -6.428 0.739 -0.882 1.00 93.69 70 LYS A N 1
ATOM 526 C CA . LYS A 1 70 ? -7.726 0.357 -0.320 1.00 93.69 70 LYS A CA 1
ATOM 527 C C . LYS A 1 70 ? -7.970 1.155 0.948 1.00 93.69 70 LYS A C 1
ATOM 529 O O . LYS A 1 70 ? -7.085 1.232 1.797 1.00 93.69 70 LYS A O 1
ATOM 534 N N . THR A 1 71 ? -9.162 1.723 1.061 1.00 93.25 71 THR A N 1
ATOM 535 C CA . THR A 1 71 ? -9.640 2.384 2.274 1.00 93.25 71 THR A CA 1
ATOM 536 C C . THR A 1 71 ? -10.814 1.573 2.798 1.00 93.25 71 THR A C 1
ATOM 538 O O . THR A 1 71 ? -11.721 1.250 2.035 1.00 93.25 71 THR A O 1
ATOM 541 N N . TYR A 1 72 ? -10.784 1.241 4.080 1.00 89.25 72 TYR A N 1
ATOM 542 C CA . TYR A 1 72 ? -11.862 0.564 4.781 1.00 89.25 72 TYR A CA 1
ATOM 543 C C . TYR A 1 72 ? -12.438 1.527 5.804 1.00 89.25 72 TYR A C 1
ATOM 545 O O . TYR A 1 72 ? -11.692 2.152 6.557 1.00 89.25 72 TYR A O 1
ATOM 553 N N . GLU A 1 73 ? -13.757 1.631 5.826 1.00 90.75 73 GLU A N 1
ATOM 554 C CA . GLU A 1 73 ? -14.496 2.371 6.836 1.00 90.75 73 GLU A CA 1
ATOM 555 C C . GLU A 1 73 ? -15.240 1.362 7.703 1.00 90.75 73 GLU A C 1
ATOM 557 O O . GLU A 1 73 ? -15.929 0.480 7.191 1.00 90.75 73 GLU A O 1
ATOM 562 N N . PHE A 1 74 ? -15.058 1.462 9.015 1.00 85.50 74 PHE A N 1
ATOM 563 C CA . PHE A 1 74 ? -15.716 0.598 9.983 1.00 85.50 74 PHE A CA 1
ATOM 564 C C . PHE A 1 74 ? -16.249 1.427 11.147 1.00 85.50 74 PHE A C 1
ATOM 566 O O . PHE A 1 74 ? -15.548 2.287 11.676 1.00 85.50 74 PHE A O 1
ATOM 573 N N . GLU A 1 75 ? -17.482 1.153 11.562 1.00 90.44 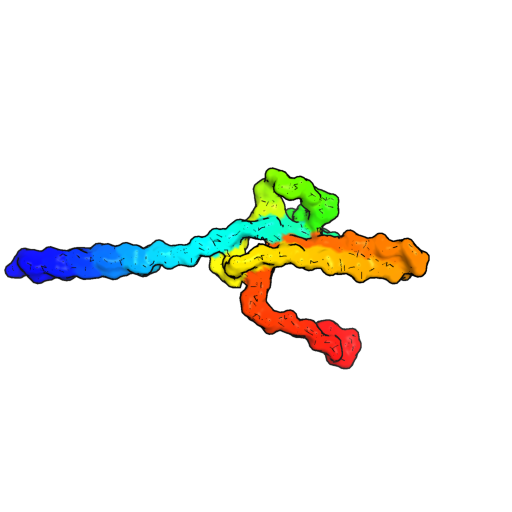75 GLU A N 1
ATOM 574 C CA . GLU A 1 75 ? -18.160 1.857 12.650 1.00 90.44 75 GLU A CA 1
ATOM 575 C C . GLU A 1 75 ? -18.492 0.868 13.783 1.00 90.44 75 GLU A C 1
ATOM 577 O O . GLU A 1 75 ? -19.582 0.300 13.805 1.00 90.44 75 GLU A O 1
ATOM 582 N N . PRO A 1 76 ? -17.553 0.594 14.715 1.00 82.50 76 PRO A N 1
ATOM 583 C CA . PRO A 1 76 ? -17.775 -0.373 15.797 1.00 82.50 76 PRO A CA 1
ATOM 584 C C . PRO A 1 76 ? -18.842 0.050 16.807 1.00 82.50 76 PRO A C 1
ATOM 586 O O . PRO A 1 76 ? -19.394 -0.793 17.507 1.00 82.50 76 PRO A O 1
ATOM 589 N N . MET A 1 77 ? -19.079 1.352 16.947 1.00 85.56 77 MET A N 1
ATOM 590 C CA . MET A 1 77 ? -20.074 1.931 17.845 1.00 85.56 77 MET A CA 1
ATOM 591 C C . MET A 1 77 ? -20.711 3.114 17.132 1.00 85.56 77 MET A C 1
ATOM 593 O O . MET A 1 77 ? -20.003 3.838 16.430 1.00 85.56 77 MET A O 1
ATOM 597 N N . ALA A 1 78 ? -22.009 3.325 17.351 1.00 85.00 78 ALA A N 1
ATOM 598 C CA . ALA A 1 78 ? -22.759 4.412 16.732 1.00 85.00 78 ALA A CA 1
ATOM 599 C C . ALA A 1 78 ? -22.030 5.757 16.906 1.00 85.00 78 ALA A C 1
ATOM 601 O O . ALA A 1 78 ? -21.774 6.202 18.025 1.00 85.00 78 ALA A O 1
ATOM 602 N N . GLY A 1 79 ? -21.658 6.374 15.786 1.00 84.69 79 GLY A N 1
ATOM 603 C CA . GLY A 1 79 ? -20.955 7.652 15.716 1.00 84.69 79 GLY A CA 1
ATOM 604 C C . GLY A 1 79 ? -19.423 7.576 15.713 1.00 84.69 79 GLY A C 1
ATOM 605 O O . GLY A 1 79 ? -18.781 8.589 15.433 1.00 84.69 79 GLY A O 1
ATOM 606 N N . LYS A 1 80 ? -18.798 6.417 15.974 1.00 86.69 80 LYS A N 1
ATOM 607 C CA . LYS A 1 80 ? -17.332 6.268 15.941 1.00 86.69 80 LYS A CA 1
ATOM 608 C C . LYS A 1 80 ? -16.884 5.570 14.663 1.00 86.69 80 LYS A C 1
ATOM 610 O O . LYS A 1 80 ? -16.818 4.348 14.615 1.00 86.69 80 LYS A O 1
ATOM 615 N N . LYS A 1 81 ? -16.489 6.352 13.662 1.00 88.62 81 LYS A N 1
ATOM 616 C CA . LYS A 1 81 ? -15.921 5.843 12.407 1.00 88.62 81 LYS A CA 1
ATOM 617 C C . LYS A 1 81 ? -14.410 5.652 12.517 1.00 88.62 81 LYS A C 1
ATOM 619 O O . LYS A 1 81 ? -13.690 6.546 12.957 1.00 88.62 81 LYS A O 1
ATOM 624 N N . ILE A 1 82 ? -13.930 4.487 12.101 1.00 87.00 82 ILE A N 1
ATOM 625 C CA . ILE A 1 82 ? -12.514 4.139 11.986 1.00 87.00 82 ILE A CA 1
ATOM 626 C C . ILE A 1 82 ? -12.198 3.970 10.505 1.00 87.00 82 ILE A C 1
ATOM 628 O O . ILE A 1 82 ? -12.844 3.187 9.809 1.00 87.00 82 ILE A O 1
ATOM 632 N N . LEU A 1 83 ? -11.180 4.690 10.036 1.00 89.69 83 LEU A N 1
ATOM 633 C CA . LEU A 1 83 ? -10.647 4.548 8.688 1.00 89.69 83 LEU A CA 1
ATOM 634 C C . LEU A 1 83 ? -9.337 3.768 8.744 1.00 89.69 83 LEU A C 1
ATOM 636 O O . LEU A 1 83 ? -8.381 4.187 9.394 1.00 89.69 83 LEU A O 1
ATOM 640 N N . ALA A 1 84 ? -9.284 2.649 8.033 1.00 90.69 84 ALA A N 1
ATOM 641 C CA . ALA A 1 84 ? -8.058 1.906 7.793 1.00 90.69 84 ALA A CA 1
ATOM 642 C C . ALA A 1 84 ? -7.648 2.060 6.328 1.00 90.69 84 ALA A C 1
ATOM 644 O O . ALA A 1 84 ? -8.483 2.100 5.429 1.00 90.69 84 ALA A O 1
ATOM 645 N N . THR A 1 85 ? -6.346 2.155 6.076 1.00 93.62 85 THR A N 1
ATOM 646 C CA . THR A 1 85 ? -5.795 2.198 4.719 1.00 93.62 85 THR A CA 1
ATOM 647 C C . THR A 1 85 ? -4.837 1.033 4.532 1.00 93.62 85 THR A C 1
ATOM 649 O O . THR A 1 85 ? -4.128 0.650 5.459 1.00 93.62 85 THR A O 1
ATOM 652 N N . LEU A 1 86 ? -4.808 0.492 3.320 1.00 94.81 86 LEU A N 1
ATOM 653 C CA . LEU A 1 86 ? -3.813 -0.452 2.836 1.00 94.81 86 LEU A CA 1
ATOM 654 C C . LEU A 1 86 ? -3.279 0.043 1.490 1.00 94.81 86 LEU A C 1
ATOM 656 O O . LEU A 1 86 ? -4.042 0.536 0.653 1.00 94.81 86 LEU A O 1
ATOM 660 N N . ARG A 1 87 ? -1.973 -0.096 1.275 1.00 95.62 87 ARG A N 1
ATOM 661 C CA . ARG A 1 87 ? -1.313 0.197 -0.002 1.00 95.62 87 ARG A CA 1
ATOM 662 C C . ARG A 1 87 ? -0.511 -1.019 -0.431 1.00 95.62 87 ARG A C 1
ATOM 664 O O . ARG A 1 87 ? 0.162 -1.616 0.404 1.00 95.62 87 ARG A O 1
ATOM 671 N N . ASP A 1 88 ? -0.620 -1.407 -1.695 1.00 94.81 88 ASP A N 1
ATOM 672 C CA . ASP A 1 88 ? 0.131 -2.539 -2.240 1.00 94.81 88 ASP A CA 1
ATOM 673 C C . ASP A 1 88 ? 0.162 -2.500 -3.777 1.00 94.81 88 ASP A C 1
ATOM 675 O O . ASP A 1 88 ? -0.451 -1.635 -4.406 1.00 94.81 88 ASP A O 1
ATOM 679 N N . CYS A 1 89 ? 0.828 -3.473 -4.393 1.00 94.31 89 CYS A N 1
ATOM 680 C CA . CYS A 1 89 ? 0.693 -3.757 -5.818 1.00 94.31 89 CYS A CA 1
ATOM 681 C C . CYS A 1 89 ? -0.754 -4.169 -6.149 1.00 94.31 89 CYS A C 1
ATOM 683 O O . CYS A 1 89 ? -1.371 -4.937 -5.402 1.00 94.31 89 CYS A O 1
ATOM 685 N N . ALA A 1 90 ? -1.311 -3.717 -7.277 1.00 92.69 90 ALA A N 1
ATOM 686 C CA . ALA A 1 90 ? -2.636 -4.177 -7.680 1.00 92.69 90 ALA A CA 1
ATOM 687 C C . ALA A 1 90 ? -2.580 -5.621 -8.214 1.00 92.69 90 ALA A C 1
ATOM 689 O O . ALA A 1 90 ? -1.749 -5.926 -9.079 1.00 92.69 90 ALA A O 1
ATOM 690 N N . PRO A 1 91 ? -3.457 -6.525 -7.741 1.00 88.62 91 PRO A N 1
ATOM 691 C CA . PRO A 1 91 ? -3.546 -7.871 -8.286 1.00 88.62 91 PRO A CA 1
ATOM 692 C C . PRO A 1 91 ? -4.136 -7.827 -9.700 1.00 88.62 91 PRO A C 1
ATOM 694 O O . PRO A 1 91 ? -5.203 -7.263 -9.911 1.00 88.62 91 PRO A O 1
ATOM 697 N N . GLN A 1 92 ? -3.477 -8.473 -10.663 1.00 79.75 92 GLN A N 1
ATOM 698 C CA . GLN A 1 92 ? -4.016 -8.613 -12.023 1.00 79.75 92 GLN A CA 1
ATOM 699 C C . GLN A 1 92 ? -5.093 -9.702 -12.131 1.00 79.75 92 GLN A C 1
ATOM 701 O O . GLN A 1 92 ? -5.944 -9.661 -13.015 1.00 79.75 92 GLN A O 1
ATOM 706 N N . ARG A 1 93 ? -5.075 -10.695 -11.230 1.00 78.62 93 ARG A N 1
ATOM 707 C CA . ARG A 1 93 ? -6.099 -11.748 -11.188 1.00 78.62 93 ARG A CA 1
ATOM 708 C C . ARG A 1 93 ? -7.307 -11.256 -10.401 1.00 78.62 93 ARG A C 1
ATOM 710 O O . ARG A 1 93 ? -7.167 -10.854 -9.246 1.00 78.62 93 ARG A O 1
ATOM 717 N N . TYR A 1 94 ? -8.487 -11.368 -11.002 1.00 68.19 94 TYR A N 1
ATOM 718 C CA . TYR A 1 94 ? -9.755 -11.112 -10.329 1.00 68.19 94 TYR A CA 1
ATOM 719 C C . TYR A 1 94 ? -9.942 -12.131 -9.195 1.00 68.19 94 TYR A C 1
ATOM 721 O O . TYR A 1 94 ? -10.102 -13.326 -9.441 1.00 68.19 94 TYR A O 1
ATOM 729 N N . LYS A 1 95 ? -9.856 -11.670 -7.944 1.00 68.88 95 LYS A N 1
ATOM 730 C CA . LYS A 1 95 ? -10.110 -12.480 -6.748 1.00 68.88 95 LYS A CA 1
ATOM 731 C C . LYS A 1 95 ? -11.332 -11.918 -6.036 1.00 68.88 95 LYS A C 1
ATOM 733 O O . LYS A 1 95 ? -11.308 -10.769 -5.605 1.00 68.88 95 LYS A O 1
ATOM 738 N N . TYR A 1 96 ? -12.365 -12.738 -5.894 1.00 71.25 96 TYR A N 1
ATOM 739 C CA . TYR A 1 96 ? -13.505 -12.471 -5.025 1.00 71.25 96 TYR A CA 1
ATOM 740 C C . TYR A 1 96 ? -13.409 -13.378 -3.797 1.00 71.25 96 TYR A C 1
ATOM 742 O O . TYR A 1 96 ? -12.952 -14.517 -3.896 1.00 71.25 96 TYR A O 1
ATOM 750 N N . GLN A 1 97 ? -13.805 -12.860 -2.639 1.00 70.94 97 GLN A N 1
ATOM 751 C CA . GLN A 1 97 ? -14.078 -13.680 -1.459 1.00 70.94 97 GLN A CA 1
ATOM 752 C C . GLN A 1 97 ? -15.561 -14.044 -1.496 1.00 70.94 97 GLN A C 1
ATOM 754 O O . GLN A 1 97 ? -16.389 -13.205 -1.857 1.00 70.94 97 GLN A O 1
ATOM 759 N N . ALA A 1 98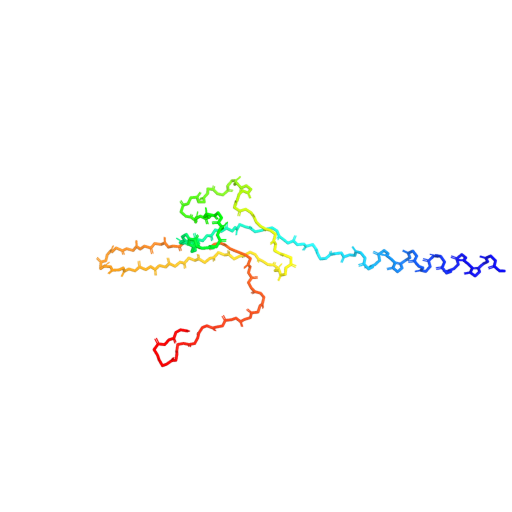 ? -15.893 -15.298 -1.200 1.00 76.38 98 ALA A N 1
ATOM 760 C CA . ALA A 1 98 ? -17.260 -15.793 -1.258 1.00 76.38 98 ALA A CA 1
ATOM 761 C C . ALA A 1 98 ? -17.623 -16.369 0.104 1.00 76.38 98 ALA A C 1
ATOM 763 O O . ALA A 1 98 ? -17.205 -17.473 0.438 1.00 76.38 98 ALA A O 1
ATOM 764 N N . TYR A 1 99 ? -18.443 -15.633 0.852 1.00 65.38 99 TYR A N 1
ATOM 765 C CA . TYR A 1 99 ? -18.920 -16.096 2.144 1.00 65.38 99 TYR A CA 1
ATOM 766 C C . TYR A 1 99 ? -19.870 -17.284 1.962 1.00 65.38 99 TYR A C 1
ATOM 768 O O . TYR A 1 99 ? -20.965 -17.137 1.410 1.00 65.38 99 TYR A O 1
ATOM 776 N N . LYS A 1 100 ? -19.453 -18.474 2.396 1.00 78.62 100 LYS A N 1
ATOM 777 C CA . LYS A 1 100 ? -20.259 -19.699 2.334 1.00 78.62 100 LYS A CA 1
ATOM 778 C C . LYS A 1 100 ? -20.153 -20.458 3.649 1.00 78.62 100 LYS A C 1
ATOM 780 O O . LYS A 1 100 ? -19.064 -20.783 4.102 1.00 78.62 100 LYS A O 1
ATOM 785 N N . GLY A 1 101 ? -21.305 -20.766 4.246 1.00 78.50 101 GLY A N 1
ATOM 786 C CA . GLY A 1 101 ? -21.376 -21.631 5.426 1.00 78.50 101 GLY A CA 1
ATOM 787 C C . GLY A 1 101 ? -20.681 -21.075 6.673 1.00 78.50 101 GLY A C 1
ATOM 788 O O . GLY A 1 101 ? -20.129 -21.849 7.443 1.00 78.50 101 GLY A O 1
ATOM 789 N N . GLY A 1 102 ? -20.683 -19.753 6.875 1.00 82.50 102 GLY A N 1
ATOM 790 C CA . GLY A 1 102 ? -20.091 -19.141 8.070 1.00 82.50 102 GLY A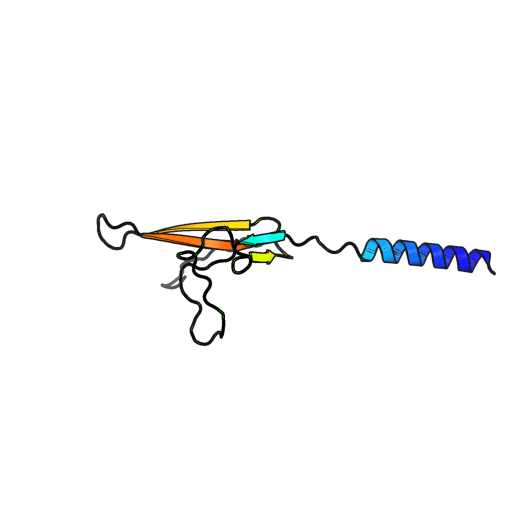 CA 1
ATOM 791 C C . GLY A 1 102 ? -18.645 -18.659 7.905 1.00 82.50 102 GLY A C 1
ATOM 792 O O . GLY A 1 102 ? -18.124 -18.009 8.810 1.00 82.50 102 GLY A O 1
ATOM 793 N N . ALA A 1 103 ? -18.008 -18.941 6.765 1.00 61.53 103 ALA A N 1
ATOM 794 C CA . ALA A 1 103 ? -16.610 -18.616 6.491 1.00 61.53 103 ALA A CA 1
ATOM 795 C C . ALA A 1 103 ? -16.453 -17.765 5.219 1.00 61.53 103 ALA A C 1
ATOM 797 O O . ALA A 1 103 ? -17.246 -17.900 4.285 1.00 61.53 103 ALA A O 1
ATOM 798 N N . TRP A 1 104 ? -15.439 -16.889 5.222 1.00 68.69 104 TRP A N 1
ATOM 799 C CA . TRP A 1 104 ? -15.042 -16.000 4.117 1.00 68.69 104 TRP A CA 1
ATOM 800 C C . TRP A 1 104 ? -14.161 -16.686 3.072 1.00 68.69 104 TRP A C 1
ATOM 802 O O . TRP A 1 104 ? -13.340 -17.541 3.475 1.00 68.69 104 TRP A O 1
#

Mean predicted aligned error: 11.39 Å

pLDDT: mean 83.43, std 10.09, range [55.94, 95.62]

Sequence (104 aa):
MESGLRKIALSISFVTLFVTQGTLSIECYHCTQTPPPAHTNQTAKLCSAFDGSNSLFVKECPYSTMCMKKTYEFEPMAGKKILATLRDCAPQRYKYQAYKGGAW

Foldseek 3Di:
DVVVVVVVVVVVVVVVVVVPPQQPWDKWFFAFCDADPPVPPDDHRHPVPDPPPDPVRIDTGSPAPDKDKDWDWDDPDVPDIDITIGIDGDDPDDDDDDDDPNRD